Protein AF-A0A7K4HHH5-F1 (afdb_monomer_lite)

Structure (mmCIF, N/CA/C/O backbone):
data_AF-A0A7K4HHH5-F1
#
_entry.id   AF-A0A7K4HHH5-F1
#
loop_
_atom_site.group_PDB
_atom_site.id
_atom_site.type_symbol
_atom_site.label_atom_id
_atom_site.label_alt_id
_atom_site.label_comp_id
_atom_site.label_asym_id
_atom_site.label_entity_id
_atom_site.label_seq_id
_atom_site.pdbx_PDB_ins_code
_atom_site.Cartn_x
_atom_site.Cartn_y
_atom_site.Cartn_z
_atom_site.occupancy
_atom_site.B_iso_or_equiv
_atom_site.auth_seq_id
_atom_site.auth_comp_id
_atom_site.auth_asym_id
_atom_site.auth_atom_id
_atom_site.pdbx_PDB_model_num
ATOM 1 N N . MET A 1 1 ? -16.938 -10.609 16.039 1.00 57.44 1 MET A N 1
ATOM 2 C CA . MET A 1 1 ? -15.988 -9.475 15.848 1.00 57.44 1 MET A CA 1
ATOM 3 C C . MET A 1 1 ? -16.666 -8.271 15.209 1.00 57.44 1 MET A C 1
ATOM 5 O O . MET A 1 1 ? -16.466 -7.168 15.696 1.00 57.44 1 MET A O 1
ATOM 9 N N . ILE A 1 2 ? -17.477 -8.471 14.165 1.00 65.25 2 ILE A N 1
ATOM 10 C CA . ILE A 1 2 ? -18.253 -7.407 13.507 1.00 65.25 2 ILE A CA 1
ATOM 11 C C . ILE A 1 2 ? -19.305 -6.787 14.443 1.00 65.25 2 ILE A C 1
ATOM 13 O O . ILE A 1 2 ? -19.455 -5.569 14.462 1.00 65.25 2 ILE A O 1
ATOM 17 N N . ASP A 1 3 ? -19.944 -7.586 15.299 1.00 70.75 3 ASP A N 1
ATOM 18 C CA . ASP A 1 3 ? -20.970 -7.099 16.237 1.00 70.75 3 ASP A CA 1
ATOM 19 C C . ASP A 1 3 ? -20.414 -6.115 17.279 1.00 70.75 3 ASP A C 1
ATOM 21 O O . ASP A 1 3 ? -21.031 -5.090 17.569 1.00 70.75 3 ASP A O 1
ATOM 25 N N . ASN A 1 4 ? -19.189 -6.352 17.763 1.00 72.31 4 ASN A N 1
ATOM 26 C CA . ASN A 1 4 ? -18.486 -5.428 18.665 1.00 72.31 4 ASN A CA 1
ATOM 27 C C . ASN A 1 4 ? -18.159 -4.099 17.970 1.00 72.31 4 ASN A C 1
ATOM 29 O O . ASN A 1 4 ? -18.152 -3.045 18.597 1.00 72.31 4 ASN A O 1
ATOM 33 N N . LEU A 1 5 ? -17.902 -4.148 16.664 1.00 75.19 5 LEU A N 1
ATOM 34 C CA . LEU A 1 5 ? -17.585 -2.994 15.829 1.00 75.19 5 LEU A CA 1
ATOM 35 C C . LEU A 1 5 ? -18.823 -2.098 15.667 1.00 75.19 5 LEU A C 1
ATOM 37 O O . LEU A 1 5 ? -18.739 -0.885 15.849 1.00 75.19 5 LEU A O 1
ATOM 41 N N . PHE A 1 6 ? -19.991 -2.704 15.430 1.00 80.81 6 PHE A N 1
ATOM 42 C CA . PHE A 1 6 ? -21.275 -1.999 15.405 1.00 80.81 6 PHE A CA 1
ATOM 43 C C . PHE A 1 6 ? -21.643 -1.386 16.759 1.00 80.81 6 PHE A C 1
ATOM 45 O O . PHE A 1 6 ? -22.122 -0.251 16.798 1.00 80.81 6 PHE A O 1
ATOM 52 N N . GLN A 1 7 ? -21.377 -2.085 17.867 1.00 81.75 7 GLN A N 1
ATOM 53 C CA . GLN A 1 7 ? -21.576 -1.530 19.209 1.00 81.75 7 GLN A CA 1
ATOM 54 C C . GLN A 1 7 ? -20.686 -0.308 19.460 1.00 81.75 7 GLN A C 1
ATOM 56 O O . GLN A 1 7 ? -21.170 0.704 19.956 1.00 81.75 7 GLN A O 1
ATOM 61 N N . LEU A 1 8 ? -19.419 -0.355 19.049 1.00 80.06 8 LEU A N 1
ATOM 62 C CA . LEU A 1 8 ? -18.473 0.751 19.221 1.00 80.06 8 LEU A CA 1
ATOM 63 C C . LEU A 1 8 ? -18.880 1.987 18.401 1.00 80.06 8 LEU A C 1
ATOM 65 O O . LEU A 1 8 ? -18.792 3.115 18.883 1.00 80.06 8 LEU A O 1
ATOM 69 N N . VAL A 1 9 ? -19.410 1.776 17.190 1.00 83.69 9 VAL A N 1
ATOM 70 C CA . VAL A 1 9 ? -19.993 2.849 16.367 1.00 83.69 9 VAL A CA 1
ATOM 71 C C . VAL A 1 9 ? -21.246 3.441 17.013 1.00 83.69 9 VAL A C 1
ATOM 73 O O . VAL A 1 9 ? -21.441 4.656 16.955 1.00 83.69 9 VAL A O 1
ATOM 76 N N . LYS A 1 10 ? -22.094 2.607 17.627 1.00 87.19 10 LYS A N 1
ATOM 77 C CA . LYS A 1 10 ? -23.305 3.052 18.326 1.00 87.19 10 LYS A CA 1
ATOM 78 C C . LYS A 1 10 ? -22.958 3.887 19.562 1.00 87.19 10 LYS A C 1
ATOM 80 O O . LYS A 1 10 ? -23.416 5.016 19.660 1.00 87.19 10 LYS A O 1
ATOM 85 N N . ILE A 1 11 ? -22.051 3.395 20.407 1.00 86.12 11 ILE A N 1
ATOM 86 C CA . ILE A 1 11 ? -21.542 4.107 21.590 1.00 86.12 11 ILE A CA 1
ATOM 87 C C . ILE A 1 11 ? -20.905 5.442 21.190 1.00 86.12 11 ILE A C 1
ATOM 89 O O . ILE A 1 11 ? -21.172 6.467 21.807 1.00 86.12 11 ILE A O 1
ATOM 93 N N . GLY A 1 12 ? -20.096 5.457 20.127 1.00 84.56 12 GLY A N 1
ATOM 94 C CA . GLY A 1 12 ? -19.469 6.689 19.656 1.00 84.56 12 GLY A CA 1
ATOM 95 C C . GLY A 1 12 ? -20.480 7.735 19.184 1.00 84.56 12 GLY A C 1
ATOM 96 O O . GLY A 1 12 ? -20.320 8.916 19.476 1.00 84.56 12 GLY A O 1
ATOM 97 N N . LYS A 1 13 ? -21.550 7.309 18.502 1.00 88.50 13 LYS A N 1
ATOM 98 C CA . LYS A 1 13 ? -22.652 8.205 18.126 1.00 88.50 13 LYS A CA 1
ATOM 99 C C . LYS A 1 13 ? -23.425 8.718 19.338 1.00 88.50 13 LYS A C 1
ATOM 101 O O . LYS A 1 13 ? -23.741 9.902 19.369 1.00 88.50 13 LYS A O 1
ATOM 106 N N . ASP A 1 14 ? -23.697 7.857 20.314 1.00 90.50 14 ASP A N 1
ATOM 107 C CA . ASP A 1 14 ? -24.426 8.221 21.536 1.00 90.50 14 ASP A CA 1
ATOM 108 C C . ASP A 1 14 ? -23.619 9.200 22.411 1.00 90.50 14 ASP A C 1
ATOM 110 O O . ASP A 1 14 ? -24.191 10.045 23.092 1.00 90.50 14 ASP A O 1
ATOM 114 N N . LEU A 1 15 ? -22.285 9.156 22.325 1.00 87.81 15 LEU A N 1
ATOM 115 C CA . LEU A 1 15 ? -21.365 10.122 22.940 1.00 87.81 15 LEU A CA 1
ATOM 116 C C . LEU A 1 15 ? -21.240 11.446 22.161 1.00 87.81 15 LEU A C 1
ATOM 118 O O . LEU A 1 15 ? -20.467 12.316 22.556 1.00 87.81 15 LEU A O 1
ATOM 122 N N . GLY A 1 16 ? -21.960 11.607 21.045 1.00 89.75 16 GLY A N 1
ATOM 123 C CA . GLY A 1 16 ? -21.899 12.806 20.206 1.00 89.75 16 GLY A CA 1
ATOM 124 C C . GLY A 1 16 ? -20.618 12.932 19.378 1.00 89.75 16 GLY A C 1
ATOM 125 O O . GLY A 1 16 ? -20.350 14.003 18.834 1.00 89.75 16 GLY A O 1
ATOM 126 N N . LEU A 1 17 ? -19.825 11.861 19.257 1.00 86.56 17 LEU A N 1
ATOM 127 C CA . LEU A 1 17 ? -18.597 11.887 18.468 1.00 86.56 17 LEU A CA 1
ATOM 128 C C . LEU A 1 17 ? -18.913 11.995 16.980 1.00 86.56 17 LEU A C 1
ATOM 130 O O . LEU A 1 17 ? -19.834 11.369 16.440 1.00 86.56 17 LEU A O 1
ATOM 134 N N . ASN A 1 18 ? -18.073 12.741 16.275 1.00 86.81 18 ASN A N 1
ATOM 135 C CA . ASN A 1 18 ? -18.167 12.832 14.834 1.00 86.81 18 ASN A CA 1
ATOM 136 C C . ASN A 1 18 ? -17.753 11.495 14.193 1.00 86.81 18 ASN A C 1
ATOM 138 O O . ASN A 1 18 ? -16.850 10.801 14.665 1.00 86.81 18 ASN A O 1
ATOM 142 N N . LYS A 1 19 ? -18.338 11.149 13.038 1.00 83.06 19 LYS A N 1
ATOM 143 C CA . LYS A 1 19 ? -17.989 9.932 12.277 1.00 83.06 19 LYS A CA 1
ATOM 144 C C . LYS A 1 19 ? -16.478 9.788 12.052 1.00 83.06 19 LYS A C 1
ATOM 146 O O . LYS A 1 19 ? -15.960 8.673 12.092 1.00 83.06 19 LYS A O 1
ATOM 151 N N . LYS A 1 20 ? -15.764 10.899 11.834 1.00 81.25 20 LYS A N 1
ATOM 152 C CA . LYS A 1 20 ? -14.301 10.908 11.653 1.00 81.25 20 LYS A CA 1
ATOM 153 C C . LYS A 1 20 ? -13.549 10.449 12.908 1.00 81.25 20 LYS A C 1
ATOM 155 O O . LYS A 1 20 ? -12.563 9.728 12.789 1.00 81.25 20 LYS A O 1
ATOM 160 N N . GLU A 1 21 ? -14.026 10.815 14.093 1.00 78.56 21 GLU A N 1
ATOM 161 C CA . GLU A 1 21 ? -13.408 10.467 15.378 1.00 78.56 21 GLU A CA 1
ATOM 162 C C . GLU A 1 21 ? -13.642 8.996 15.716 1.00 78.56 21 GLU A C 1
ATOM 164 O O . GLU A 1 21 ? -12.698 8.283 16.047 1.00 78.56 21 GLU A O 1
ATOM 169 N N . ILE A 1 22 ? -14.867 8.509 15.506 1.00 82.62 22 ILE A N 1
ATOM 170 C CA . ILE A 1 22 ? -15.224 7.092 15.673 1.00 82.62 22 ILE A CA 1
ATOM 171 C C . ILE A 1 22 ? -14.351 6.210 14.768 1.00 82.62 22 ILE A C 1
ATOM 173 O O . ILE A 1 22 ? -13.807 5.196 15.203 1.00 82.62 22 ILE A O 1
ATOM 177 N N . THR A 1 23 ? -14.164 6.624 13.512 1.00 79.06 23 THR A N 1
ATOM 178 C CA . THR A 1 23 ? -13.341 5.893 12.536 1.00 79.06 23 THR A CA 1
ATOM 179 C C . THR A 1 23 ? -11.860 5.916 12.918 1.00 79.06 23 THR A C 1
ATOM 181 O O . THR A 1 23 ? -11.171 4.911 12.764 1.00 79.06 23 THR A O 1
ATOM 184 N N . LYS A 1 24 ? -11.369 7.033 13.471 1.00 75.69 24 LYS A N 1
ATOM 185 C CA . LYS A 1 24 ? -10.000 7.141 13.989 1.00 75.69 24 LYS A CA 1
ATOM 186 C C . LYS A 1 24 ? -9.781 6.167 15.149 1.00 75.69 24 LYS A C 1
ATOM 188 O O . LYS A 1 24 ? -8.816 5.415 15.132 1.00 75.69 24 LYS A O 1
ATOM 193 N N . VAL A 1 25 ? -10.692 6.113 16.118 1.00 74.38 25 VAL A N 1
ATOM 194 C CA . VAL A 1 25 ? -10.592 5.158 17.235 1.00 74.38 25 VAL A CA 1
ATOM 195 C C . VAL A 1 25 ? -10.649 3.714 16.729 1.00 74.38 25 VAL A C 1
ATOM 197 O O . VAL A 1 25 ? -9.849 2.890 17.156 1.00 74.38 25 VAL A O 1
ATOM 200 N N . LEU A 1 26 ? -11.514 3.406 15.763 1.00 71.81 26 LEU A N 1
ATOM 201 C CA . LEU A 1 26 ? -11.590 2.069 15.168 1.00 71.81 26 LEU A CA 1
ATOM 202 C C . LEU A 1 26 ? -10.324 1.650 14.416 1.00 71.81 26 LEU A C 1
ATOM 204 O O . LEU A 1 26 ? -9.895 0.506 14.539 1.00 71.81 26 LEU A O 1
ATOM 208 N N . LEU A 1 27 ? -9.723 2.559 13.651 1.00 66.81 27 LEU A N 1
ATOM 209 C CA . LEU A 1 27 ? -8.509 2.280 12.882 1.00 66.81 27 LEU A CA 1
ATOM 210 C C . LEU A 1 27 ? -7.267 2.167 13.770 1.00 66.81 27 LEU A C 1
ATOM 212 O O . LEU A 1 27 ? -6.420 1.317 13.516 1.00 66.81 27 LEU A O 1
ATOM 216 N N . PHE A 1 28 ? -7.156 3.005 14.805 1.00 61.78 28 PHE A N 1
ATOM 217 C CA . PHE A 1 28 ? -5.943 3.089 15.622 1.00 61.78 28 PHE A CA 1
ATOM 218 C C . PHE A 1 28 ? -5.988 2.234 16.895 1.00 61.78 28 PHE A C 1
ATOM 220 O O . PHE A 1 28 ? -4.949 1.740 17.322 1.00 61.78 28 PHE A O 1
ATOM 227 N N . ASN A 1 29 ? -7.164 2.021 17.493 1.00 58.91 29 ASN A N 1
ATOM 228 C CA . ASN A 1 29 ? -7.291 1.283 18.755 1.00 58.91 29 ASN A CA 1
ATOM 229 C C . ASN A 1 29 ? -7.526 -0.225 18.551 1.00 58.91 29 ASN A C 1
ATOM 231 O O . ASN A 1 29 ? -7.327 -1.013 19.470 1.00 58.91 29 ASN A O 1
ATOM 235 N N . ASN A 1 30 ? -7.943 -0.653 17.351 1.00 56.94 30 ASN A N 1
ATOM 236 C CA . ASN A 1 30 ? -8.242 -2.064 17.082 1.00 56.94 30 ASN A CA 1
ATOM 237 C C . ASN A 1 30 ? -7.011 -2.889 16.660 1.00 56.94 30 ASN A C 1
ATOM 239 O O . ASN A 1 30 ? -7.094 -4.112 16.536 1.00 56.94 30 ASN A O 1
ATOM 243 N N . SER A 1 31 ? -5.847 -2.263 16.460 1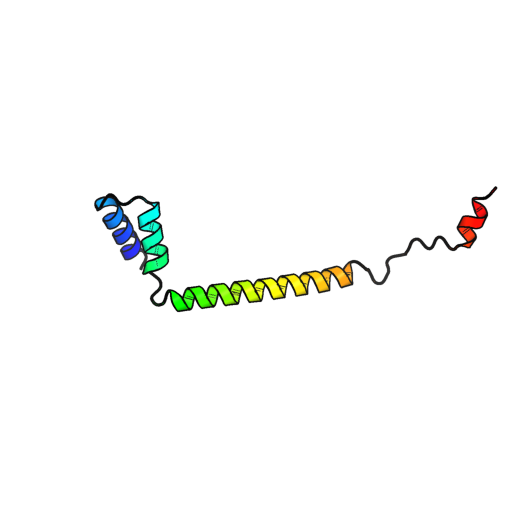.00 57.59 31 SER A N 1
ATOM 244 C CA . SER A 1 31 ? -4.603 -3.019 16.328 1.00 57.59 31 SER A CA 1
ATOM 245 C C . SER A 1 31 ? -4.068 -3.311 17.727 1.00 57.59 31 SER A C 1
ATOM 247 O O . SER A 1 31 ? -3.622 -2.399 18.418 1.00 57.59 31 SER A O 1
ATOM 249 N N . LYS A 1 32 ? -4.051 -4.584 18.138 1.00 62.38 32 LYS A N 1
ATOM 250 C CA . LYS A 1 32 ? -3.406 -5.009 19.397 1.00 62.38 32 LYS A CA 1
ATOM 251 C C . LYS A 1 32 ? -1.937 -4.560 19.509 1.00 62.38 32 LYS A C 1
ATOM 253 O O . LYS A 1 32 ? -1.417 -4.529 20.611 1.00 62.38 32 LYS A O 1
ATOM 258 N N . ASN A 1 33 ? -1.289 -4.212 18.389 1.00 64.69 33 ASN A N 1
ATOM 259 C CA . ASN A 1 33 ? 0.077 -3.695 18.319 1.00 64.69 33 ASN A CA 1
ATOM 260 C C . ASN A 1 33 ? 0.198 -2.613 17.219 1.00 64.69 33 ASN A C 1
ATOM 262 O O . ASN A 1 33 ? 0.593 -2.937 16.094 1.00 64.69 33 ASN A O 1
ATOM 266 N N . PRO A 1 34 ? -0.112 -1.333 17.504 1.00 70.94 34 PRO A N 1
ATOM 267 C CA . PRO A 1 34 ? -0.063 -0.255 16.504 1.00 70.94 34 PRO A CA 1
ATOM 268 C C . PRO A 1 34 ? 1.339 -0.048 15.921 1.00 70.94 34 PRO A C 1
ATOM 270 O O . PRO A 1 34 ? 1.497 0.251 14.737 1.00 70.94 34 PRO A O 1
ATOM 273 N N . ILE A 1 35 ? 2.372 -0.298 16.725 1.00 76.50 35 ILE A N 1
ATOM 274 C CA . ILE A 1 35 ? 3.777 -0.232 16.308 1.00 76.50 35 ILE A CA 1
ATOM 275 C C . ILE A 1 35 ? 4.083 -1.307 15.257 1.00 76.50 35 ILE A C 1
ATOM 277 O O . ILE A 1 35 ? 4.676 -1.010 14.225 1.00 76.50 35 ILE A O 1
ATOM 281 N N . LEU A 1 36 ? 3.618 -2.539 15.474 1.00 76.25 36 LEU A N 1
ATOM 282 C CA . LEU A 1 36 ? 3.869 -3.664 14.572 1.00 76.25 36 LEU A CA 1
ATOM 283 C C . LEU A 1 36 ? 3.190 -3.461 13.212 1.00 76.2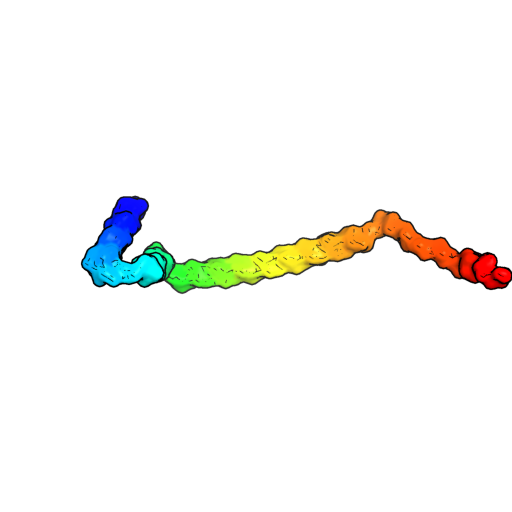5 36 LEU A C 1
ATOM 285 O O . LEU A 1 36 ? 3.798 -3.728 12.179 1.00 76.25 36 LEU A O 1
ATOM 289 N N . TYR A 1 37 ? 1.966 -2.924 13.202 1.00 80.31 37 TYR A N 1
ATOM 290 C CA . TYR A 1 37 ? 1.277 -2.571 11.958 1.00 80.31 37 TYR A CA 1
ATOM 291 C C . TYR A 1 37 ? 2.001 -1.453 11.198 1.00 80.31 37 TYR A C 1
ATOM 293 O O . TYR A 1 37 ? 2.174 -1.531 9.983 1.00 80.31 37 TYR A O 1
ATOM 301 N N . THR A 1 38 ? 2.477 -0.434 11.916 1.00 81.50 38 THR A N 1
ATOM 302 C CA . THR A 1 38 ? 3.229 0.676 11.315 1.00 81.50 38 THR A CA 1
ATOM 303 C C . THR A 1 38 ? 4.538 0.183 10.692 1.00 81.50 38 THR A C 1
ATOM 305 O O . THR A 1 38 ? 4.855 0.547 9.562 1.00 81.50 38 THR A O 1
ATOM 308 N N . ILE A 1 39 ? 5.260 -0.708 11.378 1.00 86.62 39 ILE A N 1
ATOM 309 C CA . ILE A 1 39 ? 6.482 -1.339 10.858 1.00 86.62 39 ILE A CA 1
ATOM 310 C C . ILE A 1 39 ? 6.176 -2.173 9.606 1.00 86.62 39 ILE A C 1
ATOM 312 O O . ILE A 1 39 ? 6.865 -2.033 8.598 1.00 86.62 39 ILE A O 1
ATOM 316 N N . LEU A 1 40 ? 5.119 -2.993 9.629 1.00 87.25 40 LEU A N 1
ATOM 317 C CA . LEU A 1 40 ? 4.685 -3.775 8.465 1.00 87.25 40 LEU A CA 1
ATOM 318 C C . LEU A 1 40 ? 4.348 -2.890 7.260 1.00 87.25 40 LEU A C 1
ATOM 320 O O . LEU A 1 40 ? 4.751 -3.204 6.143 1.00 87.25 40 LEU A O 1
ATOM 324 N N . MET A 1 41 ? 3.655 -1.771 7.482 1.00 86.88 41 MET A N 1
ATOM 325 C CA . MET A 1 41 ? 3.340 -0.800 6.431 1.00 86.88 41 MET A CA 1
ATOM 326 C C . MET A 1 41 ? 4.601 -0.184 5.821 1.00 86.88 41 MET A C 1
ATOM 328 O O . MET A 1 41 ? 4.702 -0.084 4.600 1.00 86.88 41 MET A O 1
ATOM 332 N N . ILE A 1 42 ? 5.584 0.190 6.646 1.00 92.81 42 ILE A N 1
ATOM 333 C CA . ILE A 1 42 ? 6.867 0.727 6.167 1.00 92.81 42 ILE A CA 1
ATOM 334 C C . ILE A 1 42 ? 7.595 -0.315 5.309 1.00 92.81 42 ILE A C 1
ATOM 336 O O . ILE A 1 42 ? 8.052 0.006 4.211 1.00 92.81 42 ILE A O 1
ATOM 340 N N . ILE A 1 43 ? 7.654 -1.568 5.771 1.00 94.06 43 ILE A N 1
ATOM 341 C CA . ILE A 1 43 ? 8.269 -2.670 5.019 1.00 94.06 43 ILE A CA 1
ATOM 342 C C . ILE A 1 43 ? 7.556 -2.865 3.675 1.00 94.06 43 ILE A C 1
ATOM 344 O O . ILE A 1 43 ? 8.221 -2.958 2.645 1.00 94.06 43 ILE A O 1
ATOM 348 N N . ALA A 1 44 ? 6.220 -2.870 3.662 1.00 94.19 44 ALA A N 1
ATOM 349 C CA . ALA A 1 44 ? 5.433 -3.024 2.440 1.00 94.19 44 ALA A CA 1
ATOM 350 C C . ALA A 1 44 ? 5.697 -1.895 1.428 1.00 94.19 44 ALA A C 1
ATOM 352 O O . ALA A 1 44 ? 5.871 -2.165 0.238 1.00 94.19 44 ALA A O 1
ATOM 353 N N . ILE A 1 45 ? 5.789 -0.645 1.894 1.00 95.56 45 ILE A N 1
ATOM 354 C CA . ILE A 1 45 ? 6.112 0.513 1.048 1.00 95.56 45 ILE A CA 1
ATOM 355 C C . ILE A 1 45 ? 7.505 0.354 0.430 1.00 95.56 45 ILE A C 1
ATOM 357 O O . ILE A 1 45 ? 7.641 0.466 -0.790 1.00 95.56 45 ILE A O 1
ATOM 361 N N . ILE A 1 46 ? 8.525 0.028 1.231 1.00 96.19 46 ILE A N 1
ATOM 362 C CA . ILE A 1 46 ? 9.896 -0.184 0.734 1.00 96.19 46 ILE A CA 1
ATOM 363 C C . ILE A 1 46 ? 9.915 -1.291 -0.326 1.00 96.19 46 ILE A C 1
ATOM 365 O O . ILE A 1 46 ? 10.480 -1.111 -1.406 1.00 96.19 46 ILE A O 1
ATOM 369 N N . PHE A 1 47 ? 9.250 -2.413 -0.049 1.00 95.44 47 PHE A N 1
ATOM 370 C CA . PHE A 1 47 ? 9.207 -3.552 -0.960 1.00 95.44 47 PHE A CA 1
ATOM 371 C C . PHE A 1 47 ? 8.514 -3.197 -2.282 1.00 95.44 47 PHE A C 1
ATOM 373 O O . PHE A 1 47 ? 9.021 -3.520 -3.357 1.00 95.4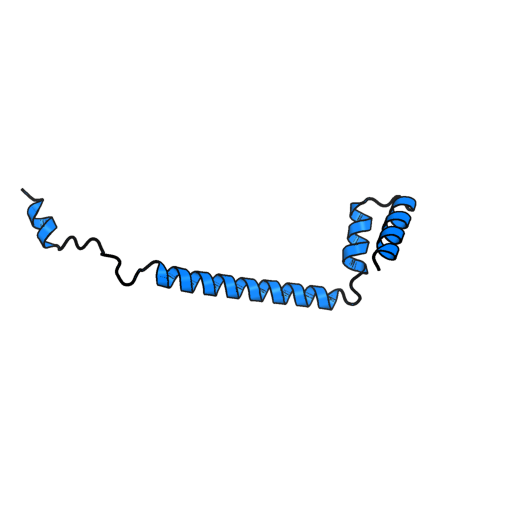4 47 PHE A O 1
ATOM 380 N N . SER A 1 48 ? 7.399 -2.462 -2.223 1.00 94.56 48 SER A N 1
ATOM 381 C CA . SER A 1 48 ? 6.710 -1.979 -3.424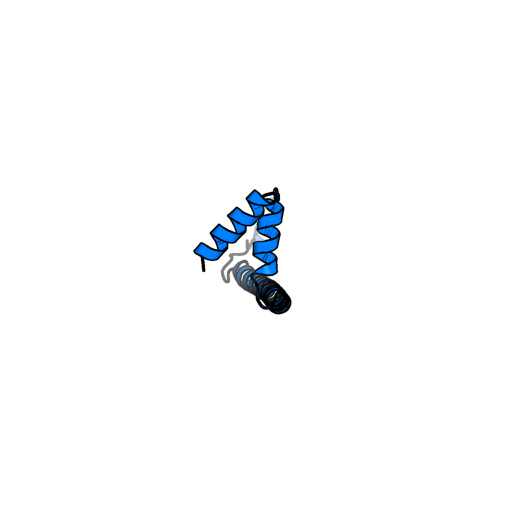 1.00 94.56 48 SER A CA 1
ATOM 382 C C . SER A 1 48 ? 7.585 -1.051 -4.273 1.00 94.56 48 SER A C 1
ATOM 384 O O . SER A 1 48 ? 7.614 -1.193 -5.495 1.00 94.56 48 SER A O 1
ATOM 386 N N . GLY A 1 49 ? 8.368 -0.167 -3.644 1.00 94.69 49 GLY A N 1
ATOM 387 C CA . GLY A 1 49 ? 9.311 0.707 -4.343 1.00 94.69 49 GLY A CA 1
ATOM 388 C C . GLY A 1 49 ? 10.380 -0.078 -5.104 1.00 94.69 49 GLY A C 1
ATOM 389 O O . GLY A 1 49 ? 10.654 0.210 -6.269 1.00 94.69 49 GLY A O 1
ATOM 390 N N . ILE A 1 50 ? 10.927 -1.127 -4.483 1.00 95.19 50 ILE A N 1
ATOM 391 C CA . ILE A 1 50 ? 11.900 -2.024 -5.122 1.00 95.19 50 ILE A CA 1
ATOM 392 C C . ILE A 1 50 ? 11.273 -2.738 -6.328 1.00 95.19 50 ILE A C 1
ATOM 394 O O . ILE A 1 50 ? 11.884 -2.785 -7.396 1.00 95.19 50 ILE A O 1
ATOM 398 N N . ILE A 1 51 ? 10.043 -3.246 -6.195 1.00 95.19 51 ILE A N 1
ATOM 399 C CA . ILE A 1 51 ? 9.322 -3.906 -7.295 1.00 95.19 51 ILE A CA 1
ATOM 400 C C . ILE A 1 51 ? 9.138 -2.952 -8.481 1.00 95.19 51 ILE A C 1
ATOM 402 O O . ILE A 1 51 ? 9.399 -3.340 -9.619 1.00 95.19 51 ILE A O 1
ATOM 406 N N . ILE A 1 52 ? 8.741 -1.701 -8.232 1.00 94.31 52 ILE A N 1
ATOM 407 C CA . ILE A 1 52 ? 8.567 -0.690 -9.286 1.00 94.31 52 ILE A CA 1
ATOM 408 C C . ILE A 1 52 ? 9.885 -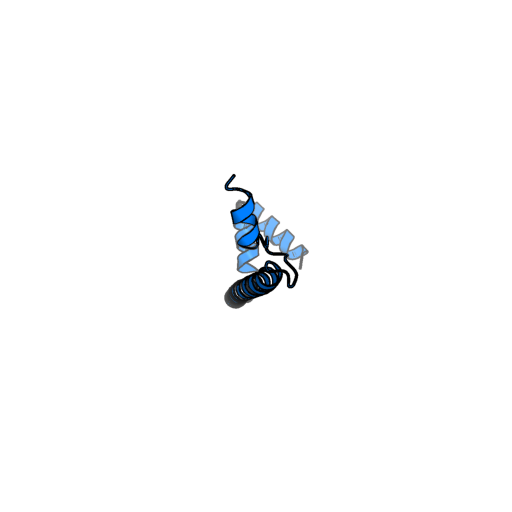0.452 -10.033 1.00 94.31 52 ILE A C 1
ATOM 410 O O . ILE A 1 52 ? 9.890 -0.414 -11.264 1.00 94.31 52 ILE A O 1
ATOM 414 N N . ILE A 1 53 ? 11.006 -0.350 -9.313 1.00 92.19 53 ILE A N 1
ATOM 415 C CA . ILE A 1 53 ? 12.335 -0.186 -9.919 1.00 92.19 53 ILE A CA 1
ATOM 416 C C . ILE A 1 53 ? 12.683 -1.394 -10.800 1.00 92.19 53 ILE A C 1
ATOM 418 O O . ILE A 1 53 ? 13.119 -1.220 -11.937 1.00 92.19 53 ILE A O 1
ATOM 422 N N . PHE A 1 54 ? 12.448 -2.618 -10.321 1.00 90.94 54 PHE A N 1
ATOM 423 C CA . PHE A 1 54 ? 12.681 -3.831 -11.111 1.00 90.94 54 PHE A CA 1
ATOM 424 C C . PHE A 1 54 ? 11.828 -3.873 -12.381 1.00 90.94 54 PHE A C 1
ATOM 426 O O . PHE A 1 54 ? 12.351 -4.162 -13.457 1.00 90.94 54 PHE A O 1
ATOM 433 N N . ILE A 1 55 ? 10.539 -3.539 -12.281 1.00 88.94 55 ILE A N 1
ATOM 434 C CA . ILE A 1 55 ? 9.640 -3.459 -13.439 1.00 88.94 55 ILE A CA 1
ATOM 435 C C . ILE A 1 55 ? 10.156 -2.416 -14.431 1.00 88.94 55 ILE A C 1
ATOM 437 O O . ILE A 1 55 ? 10.242 -2.706 -15.621 1.00 88.94 55 ILE A O 1
ATOM 441 N N . ALA A 1 56 ? 10.562 -1.235 -13.961 1.00 86.00 56 ALA A N 1
ATOM 442 C CA . ALA A 1 56 ? 11.112 -0.188 -14.817 1.00 86.00 56 ALA A CA 1
ATOM 443 C C . ALA A 1 56 ? 12.382 -0.647 -15.554 1.00 86.00 56 ALA A C 1
ATOM 445 O O . ALA A 1 56 ? 12.539 -0.363 -16.741 1.00 86.00 56 ALA A O 1
ATOM 446 N N . ILE A 1 57 ? 13.261 -1.406 -14.892 1.00 85.06 57 ILE A N 1
ATOM 447 C CA . ILE A 1 57 ? 14.457 -1.989 -15.519 1.00 85.06 57 ILE A CA 1
ATOM 448 C C . ILE A 1 57 ? 14.071 -3.011 -16.592 1.00 85.06 57 ILE A C 1
ATOM 450 O O . ILE A 1 57 ? 14.615 -2.970 -17.695 1.00 85.06 57 ILE A O 1
ATOM 454 N N . VAL A 1 58 ? 13.140 -3.921 -16.295 1.00 83.56 58 VAL A N 1
ATOM 455 C CA . VAL A 1 58 ? 12.676 -4.944 -17.250 1.00 83.56 58 VAL A CA 1
ATOM 456 C C . VAL A 1 58 ? 12.020 -4.293 -18.466 1.00 83.56 58 VAL A C 1
ATOM 458 O O . VAL A 1 58 ? 12.333 -4.642 -19.602 1.00 83.56 58 VAL A O 1
ATOM 461 N N . VAL A 1 59 ? 11.158 -3.305 -18.237 1.00 80.69 59 VAL A N 1
ATOM 462 C CA . VAL A 1 59 ? 10.502 -2.542 -19.299 1.00 80.69 59 VAL A CA 1
ATOM 463 C C . VAL A 1 59 ? 11.537 -1.776 -20.124 1.00 80.69 59 VAL A C 1
ATOM 465 O O . VAL A 1 59 ? 11.519 -1.884 -21.341 1.00 80.69 59 VAL A O 1
ATOM 468 N N . SER A 1 60 ? 12.502 -1.094 -19.500 1.00 72.25 60 SER A N 1
ATOM 469 C CA . SER A 1 60 ? 13.582 -0.377 -20.199 1.00 72.25 60 SER A CA 1
ATOM 470 C C . SER A 1 60 ? 14.439 -1.292 -21.081 1.00 72.25 60 SER A C 1
ATOM 472 O O . SER A 1 60 ? 14.723 -0.956 -22.232 1.00 72.25 60 SER A O 1
ATOM 474 N N . ARG A 1 61 ? 14.780 -2.494 -20.596 1.00 68.69 61 ARG A N 1
ATOM 475 C CA . ARG A 1 61 ? 15.486 -3.506 -21.401 1.00 68.69 61 ARG A CA 1
ATOM 476 C C . ARG A 1 61 ? 14.684 -3.949 -22.625 1.00 68.69 61 ARG A C 1
ATOM 478 O O . ARG A 1 61 ? 15.285 -4.242 -23.649 1.00 68.69 61 ARG A O 1
ATOM 485 N N . ASN A 1 62 ? 13.356 -3.954 -22.532 1.00 63.75 62 ASN A N 1
ATOM 486 C CA . ASN A 1 62 ? 12.464 -4.308 -23.635 1.00 63.75 62 ASN A CA 1
ATOM 487 C C . ASN A 1 62 ? 12.061 -3.106 -24.518 1.00 63.75 62 ASN A C 1
ATOM 489 O O . ASN A 1 62 ? 11.543 -3.317 -25.611 1.00 63.75 62 ASN A O 1
ATOM 493 N N . ILE A 1 63 ? 12.305 -1.859 -24.083 1.00 58.12 63 ILE A N 1
ATOM 494 C CA . ILE A 1 63 ? 12.081 -0.632 -24.877 1.00 58.12 63 ILE A CA 1
ATOM 495 C C . ILE A 1 63 ? 13.165 -0.445 -25.953 1.00 58.12 63 ILE A C 1
ATOM 497 O O . ILE A 1 63 ? 12.909 0.205 -26.965 1.00 58.12 63 ILE A O 1
ATOM 501 N N . TYR A 1 64 ? 14.336 -1.069 -25.806 1.00 51.91 64 TYR A N 1
ATOM 502 C CA . TYR A 1 64 ? 15.209 -1.364 -26.945 1.00 51.91 64 TYR A CA 1
ATOM 503 C C . TYR A 1 64 ? 14.903 -2.780 -27.426 1.00 51.91 64 TYR A C 1
ATOM 505 O O . TYR A 1 64 ? 15.503 -3.730 -26.920 1.00 51.91 64 TYR A O 1
ATOM 513 N N . PRO A 1 65 ? 13.969 -2.976 -28.374 1.00 55.22 65 PRO A N 1
ATOM 514 C CA . PRO A 1 65 ? 13.726 -4.313 -28.869 1.00 55.22 65 PRO A CA 1
ATOM 515 C C . PRO A 1 65 ? 15.014 -4.799 -29.535 1.00 55.22 65 PRO A C 1
ATOM 517 O O . PRO A 1 65 ? 15.593 -4.116 -30.385 1.00 55.22 65 PRO A O 1
ATOM 520 N N . ALA A 1 66 ? 15.471 -5.986 -29.145 1.00 50.75 66 ALA A N 1
ATOM 521 C CA . ALA A 1 66 ? 16.425 -6.756 -29.925 1.00 50.75 66 ALA A CA 1
ATOM 522 C C . ALA A 1 66 ? 15.767 -7.031 -31.289 1.00 50.75 66 ALA A C 1
ATOM 524 O O . ALA A 1 66 ? 14.967 -7.951 -31.423 1.00 50.75 66 ALA A O 1
ATOM 525 N N . GLY A 1 67 ? 16.001 -6.147 -32.263 1.00 53.75 67 GLY A N 1
ATOM 526 C CA . GLY A 1 67 ? 15.270 -6.119 -33.533 1.00 53.75 67 GLY A CA 1
ATOM 527 C C . GLY A 1 67 ? 14.579 -4.795 -33.879 1.00 53.75 67 GLY A C 1
ATOM 528 O O . GLY A 1 67 ? 13.933 -4.735 -34.922 1.00 53.75 67 GLY A O 1
ATOM 529 N N . ALA A 1 68 ? 14.723 -3.721 -33.085 1.00 53.84 68 ALA A N 1
ATOM 530 C CA . ALA A 1 68 ? 14.446 -2.374 -33.589 1.00 53.84 68 ALA A CA 1
ATOM 531 C C . ALA A 1 68 ? 15.346 -2.154 -34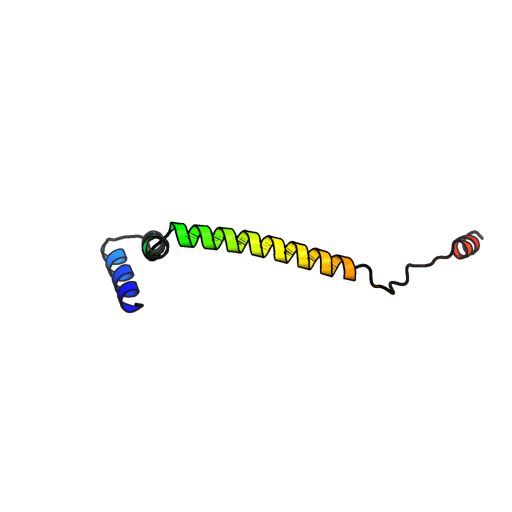.802 1.00 53.84 68 ALA A C 1
ATOM 533 O O . ALA A 1 68 ? 16.561 -1.995 -34.674 1.00 53.84 68 ALA A O 1
ATOM 534 N N . LEU A 1 69 ? 14.736 -2.151 -35.984 1.00 52.38 69 LEU A N 1
ATOM 535 C CA . LEU A 1 69 ? 15.311 -1.540 -37.164 1.00 52.38 69 LEU A CA 1
ATOM 536 C C . LEU A 1 69 ? 15.522 -0.073 -36.794 1.00 52.38 69 LEU A C 1
ATOM 538 O O . LEU A 1 69 ? 14.627 0.758 -36.951 1.00 52.38 69 LEU A O 1
ATOM 542 N N . TYR A 1 70 ? 16.703 0.249 -36.259 1.00 56.41 70 TYR A N 1
ATOM 543 C CA . TYR A 1 70 ? 17.218 1.603 -36.332 1.00 56.41 70 TYR A CA 1
ATOM 544 C C . TYR A 1 70 ? 16.943 2.068 -37.755 1.00 56.41 70 TYR A C 1
ATOM 546 O O . TYR A 1 70 ? 17.121 1.287 -38.695 1.00 56.41 70 TYR A O 1
ATOM 554 N N . SER A 1 71 ? 16.478 3.305 -37.920 1.00 56.22 71 SER A N 1
ATOM 555 C CA . SER A 1 71 ? 16.464 3.930 -39.234 1.00 56.22 71 SER A CA 1
ATOM 556 C C . SER A 1 71 ? 17.911 3.936 -39.719 1.00 56.22 71 SER A C 1
ATOM 558 O O . SER A 1 71 ? 18.692 4.835 -39.414 1.00 56.22 71 SER A O 1
ATOM 560 N N . THR A 1 72 ? 18.312 2.862 -40.398 1.00 57.81 72 THR A N 1
ATOM 561 C CA . THR A 1 72 ? 19.596 2.719 -41.052 1.00 57.81 72 THR A CA 1
ATOM 562 C C . THR A 1 72 ? 19.486 3.554 -42.306 1.00 57.81 72 THR A C 1
ATOM 564 O O . THR A 1 72 ? 19.501 3.024 -43.414 1.00 57.81 72 THR A O 1
ATOM 567 N N . VAL A 1 73 ? 19.337 4.868 -42.146 1.00 57.88 73 VAL A N 1
ATOM 568 C CA . VAL A 1 73 ? 19.752 5.775 -43.198 1.00 57.88 73 VAL A CA 1
ATOM 569 C C . VAL A 1 73 ? 21.252 5.576 -43.241 1.00 57.88 73 VAL A C 1
ATOM 571 O O . VAL A 1 73 ? 22.009 6.123 -42.436 1.00 57.88 73 VAL A O 1
ATOM 574 N N . LYS A 1 74 ? 21.686 4.658 -44.103 1.00 59.03 74 LYS A N 1
ATOM 575 C CA . LYS A 1 74 ? 23.107 4.444 -44.308 1.00 59.03 74 LYS A CA 1
ATOM 576 C C . LYS A 1 74 ? 23.602 5.794 -44.822 1.00 59.03 74 LYS A C 1
ATOM 578 O O . LYS A 1 74 ? 22.927 6.437 -45.616 1.00 59.03 74 LYS A O 1
ATOM 583 N N . THR A 1 75 ? 24.758 6.267 -44.376 1.00 60.31 75 THR A N 1
ATOM 584 C CA . THR A 1 75 ? 25.296 7.588 -44.767 1.00 60.31 75 THR A CA 1
ATOM 585 C C . THR A 1 75 ? 25.343 7.808 -46.291 1.00 60.31 75 THR A C 1
ATOM 587 O O . THR A 1 75 ? 25.318 8.942 -46.763 1.00 60.31 75 THR A O 1
ATOM 590 N N . LYS A 1 76 ? 25.326 6.723 -47.076 1.00 57.19 76 LYS A N 1
ATOM 591 C CA . LYS A 1 76 ? 25.120 6.714 -48.533 1.00 57.19 76 LYS A CA 1
ATOM 592 C C . LYS A 1 76 ? 23.767 7.268 -49.012 1.00 57.19 76 LYS A C 1
ATOM 594 O O . LYS A 1 76 ? 23.737 7.895 -50.065 1.00 57.19 76 LYS A O 1
ATOM 599 N N . ASP A 1 77 ? 22.690 7.124 -48.245 1.00 59.09 77 ASP A N 1
ATOM 600 C CA . ASP A 1 77 ? 21.347 7.603 -48.600 1.00 59.09 77 ASP A CA 1
ATOM 601 C C . ASP A 1 77 ? 21.228 9.130 -48.418 1.00 59.09 77 ASP A C 1
ATOM 603 O O . ASP A 1 77 ? 20.486 9.793 -49.139 1.00 59.09 77 ASP A O 1
ATOM 607 N N . PHE A 1 78 ? 22.054 9.732 -47.551 1.00 61.25 78 PHE A N 1
ATOM 608 C CA . PHE A 1 78 ? 22.206 11.193 -47.473 1.00 61.25 78 PHE A CA 1
ATOM 609 C C . PHE A 1 78 ? 22.939 11.786 -48.686 1.00 61.25 78 PHE A C 1
ATOM 611 O O . PHE A 1 78 ? 22.715 12.946 -49.031 1.00 61.25 78 PHE A O 1
ATOM 618 N N . LYS A 1 79 ? 23.785 11.002 -49.370 1.00 59.38 79 LYS A N 1
ATOM 619 C CA . LYS A 1 79 ? 24.495 11.446 -50.582 1.00 59.38 79 LYS A CA 1
ATOM 620 C C . LYS A 1 79 ? 23.559 11.592 -51.787 1.00 59.38 79 LYS A C 1
ATOM 622 O O . LYS A 1 79 ? 23.826 12.423 -52.647 1.00 59.38 79 LYS A O 1
ATOM 627 N N . ALA A 1 80 ? 22.458 10.838 -51.830 1.00 59.28 80 ALA A N 1
ATOM 628 C CA . ALA A 1 80 ? 21.484 10.881 -52.923 1.00 59.28 80 ALA A CA 1
ATOM 629 C C . ALA A 1 80 ? 20.549 12.104 -52.871 1.00 59.28 80 ALA A C 1
ATOM 631 O O . ALA A 1 80 ? 19.991 12.487 -53.894 1.00 59.28 80 ALA A O 1
ATOM 632 N N . LYS A 1 81 ? 20.398 12.743 -51.702 1.00 56.38 81 LYS A N 1
ATOM 633 C CA . LYS A 1 81 ? 19.500 13.896 -51.506 1.00 56.38 81 LYS A CA 1
ATOM 634 C C . LYS A 1 81 ? 20.162 15.255 -51.781 1.00 56.38 81 LYS A C 1
ATOM 636 O O . LYS A 1 81 ? 19.523 16.290 -51.631 1.00 56.38 81 LYS A O 1
ATOM 641 N N . LYS A 1 82 ? 21.446 15.257 -52.154 1.00 54.34 82 LYS A N 1
ATOM 642 C CA . LYS A 1 82 ? 22.221 16.448 -52.531 1.00 54.34 82 LYS A CA 1
ATOM 643 C C . LYS A 1 82 ? 22.313 16.541 -54.062 1.00 54.34 82 LYS A C 1
ATOM 645 O O . LYS A 1 82 ? 23.400 16.443 -54.629 1.00 54.34 82 LYS A O 1
ATOM 650 N N . LYS A 1 83 ? 21.166 16.657 -54.728 1.00 43.53 83 LYS A N 1
ATOM 651 C CA . LYS A 1 83 ? 21.087 17.007 -56.147 1.00 43.53 83 LYS A CA 1
ATOM 652 C C . LYS A 1 83 ? 20.031 18.079 -56.339 1.00 43.53 83 LYS A C 1
ATOM 654 O O . LYS A 1 83 ? 18.974 17.945 -55.687 1.00 43.53 83 LYS A O 1
#

pLDDT: mean 74.52, std 14.59, range [43.53, 96.19]

Sequence (83 aa):
MIDNLFQLVKIGKDLGLNKKEITKVLLFNNSKNPILYTILMIIAIIFSGIIIIFIAIVVSRNIYPAGALYSTVKTKDFKAKKK

Foldseek 3Di:
DVVVLVVLVVVCVVVVHDPVVSVVCVVQVPPPCNPVVVVVVVVVVVVVVVVVVVVVVVVVVPVPPPPPPDVPPPVVVVVVVPD

Radius of gyration: 29.59 Å; chains: 1; bounding box: 50×26×79 Å

Secondary structure (DSSP, 8-state):
-HHHHHHHHHHHHHTT--HHHHHHHHHHHS-S-HHHHHHHHHHHHHHHHHHHHHHHHHHHHHHS-TT-------HHHHHHT--